Protein AF-A0AAW2VWV3-F1 (afdb_monomer_lite)

pLDDT: mean 86.85, std 7.61, range [62.84, 95.81]

Secondary structure (DSSP, 8-state):
-HHHHHH--TT------S-HHHHHS-GGGTS--PPPHHHHHHHHHHHHHHHHHH-TTSHHHHHHHHHH-SSS-TTT-

Radius of gyration: 19.19 Å; chains: 1; bounding box: 37×33×47 Å

Structure (mmCIF, N/CA/C/O backbone):
data_AF-A0AAW2VWV3-F1
#
_entry.id   AF-A0AAW2VWV3-F1
#
loop_
_atom_site.group_PDB
_atom_site.id
_atom_site.type_symbol
_atom_site.label_atom_id
_atom_site.label_alt_id
_atom_site.l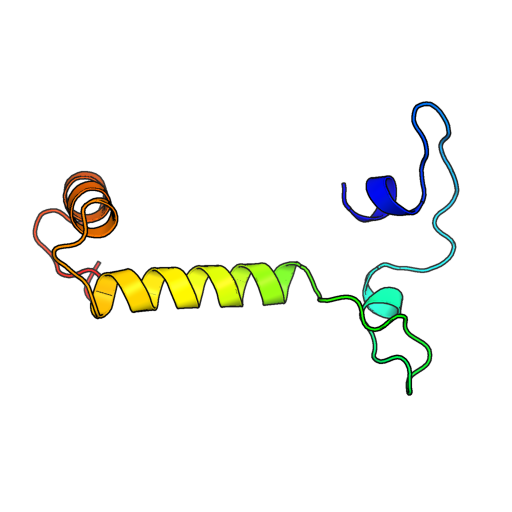abel_comp_id
_atom_site.label_asym_id
_atom_site.label_entity_id
_atom_site.label_seq_id
_atom_site.pdbx_PDB_ins_code
_atom_site.Cartn_x
_atom_site.Cartn_y
_atom_site.Cartn_z
_atom_site.occupancy
_atom_site.B_iso_or_equiv
_atom_site.auth_seq_id
_atom_site.auth_comp_id
_atom_site.auth_asym_id
_atom_site.auth_atom_id
_atom_site.pdbx_PDB_model_num
ATOM 1 N N . MET A 1 1 ? -5.224 7.289 12.252 1.00 62.84 1 MET A N 1
ATOM 2 C CA . MET A 1 1 ? -5.796 7.728 10.957 1.00 62.84 1 MET A CA 1
ATOM 3 C C . MET A 1 1 ? -7.157 7.096 10.672 1.00 62.84 1 MET A C 1
ATOM 5 O O . MET A 1 1 ? -8.133 7.825 10.660 1.00 62.84 1 MET A O 1
ATOM 9 N N . ILE A 1 2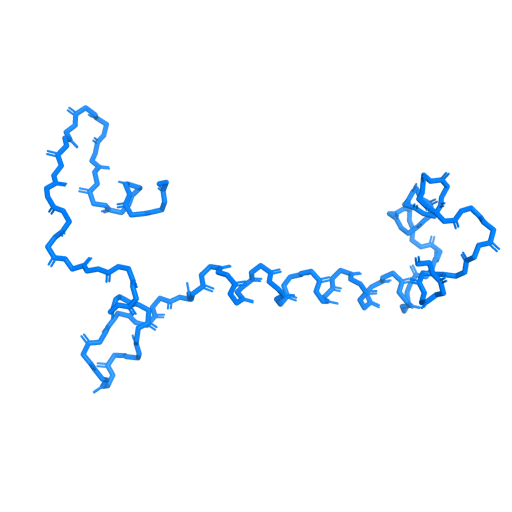 ? -7.271 5.771 10.488 1.00 71.62 2 ILE A N 1
ATOM 10 C CA . ILE A 1 2 ? -8.575 5.149 10.169 1.00 71.62 2 ILE A CA 1
ATOM 11 C C . ILE A 1 2 ? -9.460 4.921 11.406 1.00 71.62 2 ILE A C 1
ATOM 13 O O . ILE A 1 2 ? -10.666 5.121 11.340 1.00 71.62 2 ILE A O 1
ATOM 17 N N . GLY A 1 3 ? -8.857 4.561 12.545 1.00 71.31 3 GLY A N 1
ATOM 18 C CA . GLY A 1 3 ? -9.570 4.497 13.824 1.00 71.31 3 GLY A CA 1
ATOM 19 C C . GLY A 1 3 ? -10.092 5.871 14.240 1.00 71.31 3 GLY A C 1
ATOM 20 O O . GLY A 1 3 ? -11.227 5.979 14.677 1.00 71.31 3 GLY A O 1
ATOM 21 N N . ASP A 1 4 ? -9.306 6.925 14.010 1.00 74.94 4 ASP A N 1
ATOM 22 C CA . ASP A 1 4 ? -9.744 8.298 14.275 1.00 74.94 4 ASP A CA 1
ATOM 23 C C . ASP A 1 4 ? -10.889 8.699 13.342 1.00 74.94 4 ASP A C 1
ATOM 25 O O . ASP A 1 4 ? -11.898 9.191 13.815 1.00 74.94 4 ASP A O 1
ATOM 29 N N . PHE A 1 5 ? -10.799 8.401 12.041 1.00 77.69 5 PHE A N 1
ATOM 30 C CA . PHE A 1 5 ? -11.893 8.661 11.095 1.00 77.69 5 PHE A CA 1
ATOM 31 C C . PHE A 1 5 ? -13.227 8.024 11.520 1.00 77.69 5 PHE A C 1
ATOM 33 O O . PHE A 1 5 ? -14.277 8.629 11.338 1.00 77.69 5 PHE A O 1
ATOM 40 N N . TRP A 1 6 ? -13.191 6.809 12.074 1.00 75.12 6 TRP A N 1
ATOM 41 C CA . TRP A 1 6 ? -14.400 6.089 12.485 1.00 75.12 6 TRP A CA 1
ATOM 42 C C . TRP A 1 6 ? -14.911 6.470 13.875 1.00 75.12 6 TRP A C 1
ATOM 44 O O . TRP A 1 6 ? -16.119 6.495 14.092 1.00 75.12 6 TRP A O 1
ATOM 54 N N . TRP A 1 7 ? -14.015 6.731 14.826 1.00 75.50 7 TRP A N 1
ATOM 55 C CA . TRP A 1 7 ? -14.384 6.934 16.230 1.00 75.50 7 TRP A CA 1
ATOM 56 C C . TRP A 1 7 ? -14.413 8.399 16.663 1.00 75.50 7 TRP A C 1
ATOM 58 O O . TRP A 1 7 ? -14.937 8.700 17.735 1.00 75.50 7 TRP A O 1
ATOM 68 N N . HIS A 1 8 ? -13.836 9.303 15.873 1.00 77.75 8 HIS A N 1
ATOM 69 C CA . HIS A 1 8 ? -13.639 10.698 16.247 1.00 77.75 8 HIS A CA 1
ATOM 70 C C . HIS A 1 8 ? -14.327 11.628 15.250 1.00 77.75 8 HIS A C 1
ATOM 72 O O . HIS A 1 8 ? -14.101 11.554 14.044 1.00 77.75 8 HIS A O 1
ATOM 78 N N . ASN A 1 9 ? -15.120 12.561 15.771 1.00 76.75 9 ASN A N 1
ATOM 79 C CA . ASN A 1 9 ? -15.580 13.716 15.007 1.00 76.75 9 ASN A CA 1
ATOM 80 C C . ASN A 1 9 ? -14.572 14.863 15.130 1.00 76.75 9 ASN A C 1
ATOM 82 O O . ASN A 1 9 ? -13.747 14.889 16.045 1.00 76.75 9 ASN A O 1
ATOM 86 N N . LYS A 1 10 ? -14.623 15.828 14.201 1.00 75.75 10 LYS A N 1
ATOM 87 C CA . LYS A 1 10 ? -13.714 16.986 14.211 1.00 75.75 10 LYS A CA 1
ATOM 88 C C . LYS A 1 10 ? -13.768 17.694 15.571 1.00 75.75 10 LYS A C 1
ATOM 90 O O . LYS A 1 10 ? -14.790 18.268 15.921 1.00 75.75 10 LYS A O 1
ATOM 95 N N . GLY A 1 11 ? -12.651 17.667 16.296 1.00 72.25 11 GLY A N 1
ATOM 96 C CA . GLY A 1 11 ? -12.489 18.334 17.590 1.00 72.25 11 GLY A CA 1
ATOM 97 C C . GLY A 1 11 ? -12.793 17.474 18.822 1.00 72.25 11 GLY A C 1
ATOM 98 O O . GLY A 1 11 ? -12.433 17.884 19.919 1.00 72.25 11 GLY A O 1
ATOM 99 N N . GLU A 1 12 ? -13.363 16.273 18.672 1.00 76.81 12 GLU A N 1
ATOM 100 C CA . GLU A 1 12 ? -13.643 15.374 19.798 1.00 76.81 12 GLU A CA 1
ATOM 101 C C . GLU A 1 12 ? -12.725 14.157 19.786 1.00 76.81 12 GLU A C 1
ATOM 103 O O . GLU A 1 12 ? -12.753 13.334 18.868 1.00 76.81 12 GLU A O 1
ATOM 108 N N . ARG A 1 13 ? -11.936 14.007 20.854 1.00 70.62 13 ARG A N 1
ATOM 109 C CA . ARG A 1 13 ? -11.131 12.809 21.071 1.00 70.62 13 ARG A CA 1
ATOM 110 C C . ARG A 1 13 ? -11.910 11.808 21.914 1.00 70.62 13 ARG A C 1
ATOM 112 O O . ARG A 1 13 ? -12.225 12.096 23.064 1.00 70.62 13 ARG A O 1
ATOM 119 N N . ARG A 1 14 ? -12.235 10.645 21.343 1.00 76.56 14 ARG A N 1
ATOM 120 C CA . ARG A 1 14 ? -12.979 9.578 22.029 1.00 76.56 14 ARG A CA 1
ATOM 121 C C . ARG A 1 14 ? -12.078 8.375 22.255 1.00 76.56 14 ARG A C 1
ATOM 123 O O . ARG A 1 14 ? -11.236 8.040 21.428 1.00 76.56 14 ARG A O 1
ATOM 130 N N . THR A 1 15 ? -12.257 7.706 23.386 1.00 80.56 15 THR A N 1
ATOM 131 C CA . THR A 1 15 ? -11.516 6.478 23.670 1.00 80.56 15 THR A CA 1
ATOM 132 C C . THR A 1 15 ? -11.961 5.372 22.716 1.00 80.56 15 THR A C 1
ATOM 134 O O . THR A 1 15 ? -13.144 5.044 22.630 1.00 80.56 15 THR A O 1
ATOM 137 N N . ASN A 1 16 ? -11.003 4.766 22.015 1.00 78.12 16 ASN A N 1
ATOM 138 C CA . ASN A 1 16 ? -11.251 3.599 21.174 1.00 78.12 16 ASN A CA 1
ATOM 139 C C . ASN A 1 16 ? -11.401 2.360 22.069 1.00 78.12 16 ASN A C 1
ATOM 141 O O . ASN A 1 16 ? -10.407 1.748 22.451 1.00 78.12 16 ASN A O 1
ATOM 145 N N . TRP A 1 17 ? -12.639 1.989 22.401 1.00 78.56 17 TRP A N 1
ATOM 146 C CA . TRP A 1 17 ? -12.944 0.839 23.269 1.00 78.56 17 TRP A CA 1
ATOM 147 C C . TRP A 1 17 ? -12.590 -0.518 22.650 1.00 78.56 17 TRP A C 1
ATOM 149 O O . TRP A 1 17 ? -12.373 -1.496 23.362 1.00 78.56 17 TRP A O 1
ATOM 159 N N . VAL A 1 18 ? -12.534 -0.588 21.318 1.00 84.81 18 VAL A N 1
ATOM 160 C CA . VAL A 1 18 ? -12.265 -1.821 20.576 1.00 84.81 18 VAL A CA 1
ATOM 161 C C . VAL A 1 18 ? -11.057 -1.617 19.670 1.00 84.81 18 VAL A C 1
ATOM 163 O O . VAL A 1 18 ? -11.020 -0.706 18.843 1.00 84.81 18 VAL A O 1
ATOM 166 N N . GLY A 1 19 ? -10.061 -2.492 19.815 1.00 84.94 19 GLY A N 1
ATOM 167 C CA . GLY A 1 19 ? -8.866 -2.478 18.978 1.00 84.94 19 GLY A CA 1
ATOM 168 C C . GLY A 1 19 ? -9.172 -2.798 17.512 1.00 84.94 19 GLY A C 1
ATOM 169 O O . GLY A 1 19 ? -10.017 -3.639 17.204 1.00 84.94 19 GLY A O 1
ATOM 170 N N . TRP A 1 20 ? -8.426 -2.176 16.595 1.00 84.12 20 TRP A N 1
ATOM 171 C CA . TRP A 1 20 ? -8.640 -2.298 15.146 1.00 84.12 20 TRP A CA 1
ATOM 172 C C . TRP A 1 20 ? -8.636 -3.749 14.633 1.00 84.12 20 TRP A C 1
ATOM 174 O O . TRP A 1 20 ? -9.449 -4.103 13.783 1.00 84.12 20 TRP A O 1
ATOM 184 N N . LYS A 1 21 ? -7.780 -4.615 15.196 1.00 85.69 21 LYS A N 1
ATOM 185 C CA . LYS A 1 21 ? -7.740 -6.048 14.850 1.00 85.69 21 LYS A CA 1
ATOM 186 C C . LYS A 1 21 ? -9.082 -6.744 15.090 1.00 85.69 21 LYS A C 1
ATOM 188 O O . LYS A 1 21 ? -9.522 -7.509 14.244 1.00 85.69 21 LYS A O 1
ATOM 193 N N . ARG A 1 22 ? -9.760 -6.432 16.200 1.00 88.00 22 ARG A N 1
ATOM 194 C CA . ARG A 1 22 ? -11.066 -7.015 16.538 1.00 88.00 22 ARG A CA 1
ATOM 195 C C . ARG A 1 22 ? -12.172 -6.511 15.616 1.00 88.00 22 ARG A C 1
ATOM 197 O O . ARG A 1 22 ? -13.045 -7.282 15.247 1.00 88.00 22 ARG A O 1
ATOM 204 N N . LEU A 1 23 ? -12.096 -5.258 15.171 1.00 87.69 23 LEU A N 1
ATOM 205 C CA . LEU A 1 23 ? -13.021 -4.724 14.163 1.00 87.69 23 LEU A CA 1
ATOM 206 C C . LEU A 1 23 ? -12.866 -5.419 12.803 1.00 87.69 23 LEU A C 1
ATOM 208 O O . LEU A 1 23 ? -13.851 -5.567 12.082 1.00 87.69 23 LEU A O 1
ATOM 212 N N . CYS A 1 24 ? -11.653 -5.870 12.470 1.00 89.62 24 CYS A N 1
ATOM 213 C CA . CYS A 1 24 ? -11.384 -6.574 11.217 1.00 89.62 24 CYS A CA 1
ATOM 214 C C . CYS A 1 24 ? -11.821 -8.046 11.215 1.00 89.62 24 CYS A C 1
ATOM 216 O O . CYS A 1 24 ? -11.872 -8.652 10.149 1.00 89.62 24 CYS A O 1
ATOM 218 N N . MET A 1 25 ? -12.135 -8.630 12.376 1.00 91.06 25 MET A N 1
ATOM 219 C CA . MET A 1 25 ? -12.621 -10.010 12.432 1.00 91.06 25 MET A CA 1
ATOM 220 C C . MET A 1 25 ? -13.999 -10.137 11.758 1.00 91.06 2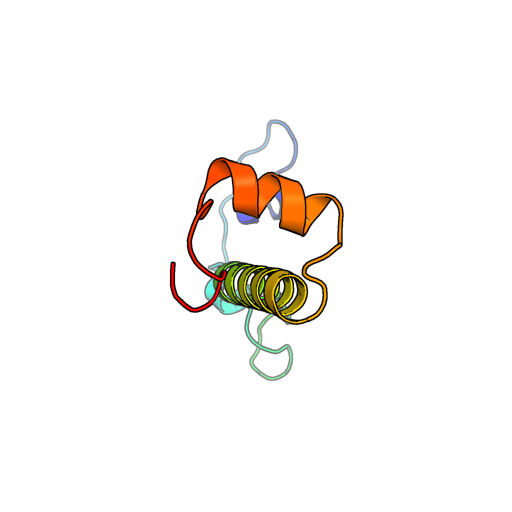5 MET A C 1
ATOM 222 O O . MET A 1 25 ? -14.754 -9.155 11.722 1.00 91.06 25 MET A O 1
ATOM 226 N N . PRO A 1 26 ? -14.346 -11.322 11.225 1.00 91.00 26 PRO A N 1
ATOM 227 C CA . PRO A 1 26 ? -15.673 -11.595 10.686 1.00 91.00 26 PRO A CA 1
ATOM 228 C C . PRO A 1 26 ? -16.788 -11.274 11.685 1.00 91.00 26 PRO A C 1
ATOM 230 O O . PRO A 1 26 ? -16.602 -11.348 12.902 1.00 91.00 26 PRO A O 1
ATOM 233 N N . ARG A 1 27 ? -17.979 -10.948 11.170 1.00 89.69 27 ARG A N 1
ATOM 234 C CA . ARG A 1 27 ? -19.164 -10.707 12.013 1.00 89.69 27 ARG A CA 1
ATOM 235 C C . ARG A 1 27 ? -19.544 -11.934 12.844 1.00 89.69 27 ARG A C 1
ATOM 237 O O . ARG A 1 27 ? -19.944 -11.779 13.991 1.00 89.69 27 ARG A O 1
ATOM 244 N N . GLU A 1 28 ? -19.361 -13.123 12.280 1.00 92.38 28 GLU A N 1
ATOM 245 C CA . GLU A 1 28 ? -19.591 -14.416 12.940 1.00 92.38 28 GLU A CA 1
ATOM 246 C C . GLU A 1 28 ? -18.668 -14.634 14.151 1.00 92.38 28 GLU A C 1
ATOM 248 O O . GLU A 1 28 ? -19.060 -15.273 15.120 1.00 92.38 28 GLU A O 1
ATOM 253 N N . GLU A 1 29 ? -17.476 -14.030 14.141 1.00 91.00 29 GLU A N 1
ATOM 254 C CA . GLU A 1 29 ? -16.482 -14.105 15.222 1.00 91.00 29 GLU A CA 1
ATOM 255 C C . GLU A 1 29 ? -16.553 -12.895 16.178 1.00 91.00 29 GLU A C 1
ATOM 257 O O . GLU A 1 29 ? -15.657 -12.659 16.992 1.00 91.00 29 GLU A O 1
ATOM 262 N N . GLY A 1 30 ? -17.615 -12.085 16.090 1.00 86.06 30 GLY A N 1
ATOM 263 C CA . GLY A 1 30 ? -17.815 -10.917 16.952 1.00 86.06 30 GLY A CA 1
ATOM 264 C C . GLY A 1 30 ? -16.997 -9.681 16.558 1.00 86.06 30 GLY A C 1
ATOM 265 O O . GLY A 1 30 ? -16.798 -8.785 17.386 1.00 86.06 30 GLY A O 1
ATOM 266 N N . GLY A 1 31 ? -16.511 -9.624 15.314 1.00 89.44 31 GLY A N 1
ATOM 267 C CA . GLY A 1 31 ? -15.948 -8.421 14.701 1.00 89.44 31 GLY A CA 1
ATOM 268 C C . GLY A 1 31 ? -16.961 -7.639 13.856 1.00 89.44 31 GLY A C 1
ATOM 269 O O . GLY A 1 31 ? -18.160 -7.913 13.861 1.00 89.44 31 GLY A O 1
ATOM 270 N N . MET A 1 32 ? -16.487 -6.631 13.115 1.00 87.56 32 MET A N 1
ATOM 271 C CA . MET A 1 32 ? -17.327 -5.831 12.204 1.00 87.56 32 MET A CA 1
ATOM 272 C C . MET A 1 32 ? -17.121 -6.181 10.724 1.00 87.56 32 MET A C 1
ATOM 274 O O . MET A 1 32 ? -17.775 -5.594 9.863 1.00 87.56 32 MET A O 1
ATOM 278 N N . GLY A 1 33 ? -16.236 -7.133 10.412 1.00 87.81 33 GLY A N 1
ATOM 279 C CA . GLY A 1 33 ? -15.903 -7.525 9.043 1.00 87.81 33 GLY A CA 1
ATOM 280 C C . GLY A 1 33 ? -15.112 -6.462 8.278 1.00 87.81 33 GLY A C 1
ATOM 281 O O . GLY A 1 33 ? -15.152 -6.422 7.048 1.00 87.81 33 GLY A O 1
ATOM 282 N N . PHE A 1 34 ? -14.424 -5.556 8.979 1.00 87.81 34 PHE A N 1
ATOM 283 C CA . PHE A 1 34 ? -13.594 -4.556 8.314 1.00 87.81 34 PHE A CA 1
ATOM 284 C C . PHE A 1 34 ? -12.393 -5.214 7.636 1.00 87.81 34 PHE A C 1
ATOM 286 O O . PHE A 1 34 ? -11.806 -6.168 8.136 1.00 87.81 34 PHE A O 1
ATOM 293 N N . ARG A 1 35 ? -11.985 -4.684 6.481 1.00 85.81 35 ARG A N 1
ATOM 294 C CA . ARG A 1 35 ? -10.765 -5.168 5.835 1.00 85.81 35 ARG A CA 1
ATOM 295 C C . ARG A 1 35 ? -9.545 -4.688 6.603 1.00 85.81 35 ARG A C 1
ATOM 297 O O . ARG A 1 35 ? -9.387 -3.492 6.852 1.00 85.81 35 ARG A O 1
ATOM 304 N N . GLU A 1 36 ? -8.639 -5.613 6.893 1.00 87.62 36 GLU A N 1
ATOM 305 C CA . GLU A 1 36 ? -7.336 -5.252 7.425 1.00 87.62 36 GLU A CA 1
ATOM 306 C C . GLU A 1 36 ? -6.568 -4.433 6.378 1.00 87.62 36 GLU A C 1
ATOM 308 O O . GLU A 1 36 ? -6.245 -4.910 5.288 1.00 87.62 36 GLU A O 1
ATOM 313 N N . MET A 1 37 ? -6.267 -3.176 6.709 1.00 85.31 37 MET A N 1
ATOM 314 C CA . MET A 1 37 ? -5.674 -2.229 5.762 1.00 85.31 37 ME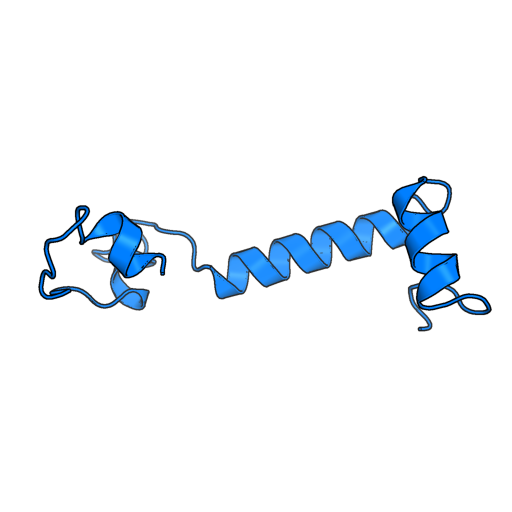T A CA 1
ATOM 315 C C . MET A 1 37 ? -4.308 -2.688 5.246 1.00 85.31 37 MET A C 1
ATOM 317 O O . MET A 1 37 ? -3.981 -2.444 4.089 1.00 85.31 37 MET A O 1
ATOM 321 N N . LYS A 1 38 ? -3.535 -3.395 6.079 1.00 88.69 38 LYS A N 1
ATOM 322 C CA . LYS A 1 38 ? -2.244 -3.971 5.692 1.00 88.69 38 LYS A CA 1
ATOM 323 C C . LYS A 1 38 ? -2.413 -5.009 4.579 1.00 88.69 38 LYS A C 1
ATOM 325 O O . LYS A 1 38 ? -1.751 -4.916 3.550 1.00 88.69 38 LYS A O 1
ATOM 330 N N . MET A 1 39 ? -3.352 -5.939 4.745 1.00 89.50 39 MET A N 1
ATOM 331 C CA . MET A 1 39 ? -3.670 -6.938 3.721 1.00 89.50 39 MET A CA 1
ATOM 332 C C . MET A 1 39 ? -4.235 -6.291 2.458 1.00 89.50 39 MET A C 1
ATOM 334 O O . MET A 1 39 ? -3.854 -6.652 1.347 1.00 89.50 39 MET A O 1
ATOM 338 N N . PHE A 1 40 ? -5.094 -5.282 2.614 1.00 89.25 40 PHE A N 1
ATOM 339 C CA . PHE A 1 40 ? -5.634 -4.540 1.480 1.00 89.25 40 PHE A CA 1
ATOM 340 C C . PHE A 1 40 ? -4.546 -3.789 0.698 1.00 89.25 40 PHE A C 1
ATOM 342 O O . PHE A 1 40 ? -4.564 -3.793 -0.533 1.00 89.25 40 PHE A O 1
ATOM 349 N N . TYR A 1 41 ? -3.572 -3.190 1.390 1.00 93.06 41 TYR A N 1
ATOM 350 C CA . TYR A 1 41 ? -2.412 -2.557 0.766 1.00 93.06 41 TYR A CA 1
ATOM 351 C C . TYR A 1 41 ? -1.602 -3.566 -0.051 1.00 93.06 41 TYR A C 1
ATOM 353 O O . TYR A 1 41 ? -1.339 -3.307 -1.223 1.00 93.06 41 TYR A O 1
ATOM 361 N N . TYR A 1 42 ? -1.276 -4.735 0.512 1.00 95.81 42 TYR A N 1
ATOM 362 C CA . TYR A 1 42 ? -0.563 -5.775 -0.234 1.00 95.81 42 TYR A CA 1
ATOM 363 C C . TYR A 1 42 ? -1.359 -6.281 -1.436 1.00 95.81 42 TYR A C 1
ATOM 365 O O . TYR A 1 42 ? -0.798 -6.419 -2.518 1.00 95.81 42 TYR A O 1
ATOM 373 N N . ALA A 1 43 ? -2.669 -6.489 -1.290 1.00 95.75 43 ALA A N 1
ATOM 374 C CA . ALA A 1 43 ? -3.526 -6.897 -2.397 1.00 95.75 43 ALA A CA 1
ATOM 375 C C . ALA A 1 43 ? -3.556 -5.845 -3.519 1.00 95.75 43 ALA A C 1
ATOM 377 O O . ALA A 1 43 ? -3.482 -6.186 -4.701 1.00 95.75 43 ALA A O 1
ATOM 378 N N . MET A 1 44 ? -3.625 -4.554 -3.171 1.00 95.38 44 MET A N 1
ATOM 379 C CA . MET A 1 44 ? -3.523 -3.474 -4.154 1.00 95.38 44 MET A CA 1
ATOM 380 C C . MET A 1 44 ? -2.147 -3.437 -4.813 1.00 95.38 44 MET A C 1
ATOM 382 O O . MET A 1 44 ? -2.081 -3.305 -6.032 1.00 95.38 44 MET A O 1
ATOM 386 N N . LEU A 1 45 ? -1.070 -3.579 -4.041 1.00 94.81 45 LEU A N 1
ATOM 387 C CA . LEU A 1 45 ? 0.294 -3.588 -4.561 1.00 94.81 45 LEU A CA 1
ATOM 388 C C . LEU A 1 45 ? 0.494 -4.744 -5.547 1.00 94.81 45 LEU A C 1
ATOM 390 O O . LEU A 1 45 ? 0.929 -4.517 -6.672 1.00 94.81 45 LEU A O 1
ATOM 394 N N . ALA A 1 46 ? 0.075 -5.953 -5.174 1.00 95.50 46 ALA A N 1
ATOM 395 C CA . ALA A 1 46 ? 0.106 -7.128 -6.038 1.00 95.50 46 ALA A CA 1
ATOM 396 C C . ALA A 1 46 ? -0.717 -6.912 -7.316 1.00 95.50 46 ALA A C 1
ATOM 398 O O . ALA A 1 46 ? -0.256 -7.220 -8.411 1.00 95.50 46 ALA A O 1
ATOM 399 N N . LYS A 1 47 ? -1.905 -6.302 -7.208 1.00 95.50 47 LYS A N 1
ATOM 400 C CA . LYS A 1 47 ? -2.731 -5.952 -8.373 1.00 95.50 47 LYS A CA 1
ATOM 401 C C . LYS A 1 47 ? -2.042 -4.950 -9.300 1.00 95.50 47 LYS A C 1
ATOM 403 O O . LYS A 1 47 ? -2.194 -5.059 -10.516 1.00 95.50 47 LYS A O 1
ATOM 408 N N . GLN A 1 48 ? -1.320 -3.968 -8.759 1.00 93.50 48 GLN A N 1
ATOM 409 C CA . GLN A 1 48 ? -0.543 -3.036 -9.581 1.00 93.50 48 GLN A CA 1
ATOM 410 C C . GLN A 1 48 ? 0.659 -3.733 -10.222 1.00 93.50 48 GLN A C 1
ATOM 412 O O . GLN A 1 48 ? 0.836 -3.601 -11.428 1.00 93.50 48 GLN A O 1
ATOM 417 N N . GLY A 1 49 ? 1.411 -4.543 -9.472 1.00 93.38 49 GLY A N 1
ATOM 418 C CA . GLY A 1 49 ? 2.508 -5.352 -10.013 1.00 93.38 49 GLY A CA 1
ATOM 419 C C . GLY A 1 49 ? 2.046 -6.266 -11.148 1.00 93.38 49 GLY A C 1
ATOM 420 O O . GLY A 1 49 ? 2.632 -6.275 -12.226 1.00 93.38 49 GLY A O 1
ATOM 421 N N . TRP A 1 50 ? 0.904 -6.935 -10.975 1.00 94.31 50 TRP A N 1
ATOM 422 C CA . TRP A 1 50 ? 0.294 -7.750 -12.024 1.00 94.31 50 TRP A CA 1
ATOM 423 C C . TRP A 1 50 ? -0.040 -6.949 -13.288 1.00 94.31 50 TRP A C 1
ATOM 425 O O . TRP A 1 50 ? 0.149 -7.428 -14.405 1.00 94.31 50 TRP A O 1
ATOM 435 N N . ARG A 1 51 ? -0.520 -5.708 -13.146 1.00 93.88 51 ARG A N 1
ATOM 436 C CA . ARG A 1 51 ? -0.789 -4.827 -14.294 1.00 93.88 51 ARG A CA 1
ATOM 437 C C . ARG A 1 51 ? 0.488 -4.394 -15.004 1.00 93.88 51 ARG A C 1
ATOM 439 O O . ARG A 1 51 ? 0.460 -4.278 -16.224 1.00 93.88 51 ARG A O 1
ATOM 446 N N . LEU A 1 52 ? 1.579 -4.182 -14.270 1.00 93.00 52 LEU A N 1
ATOM 447 C CA . LEU A 1 52 ? 2.879 -3.86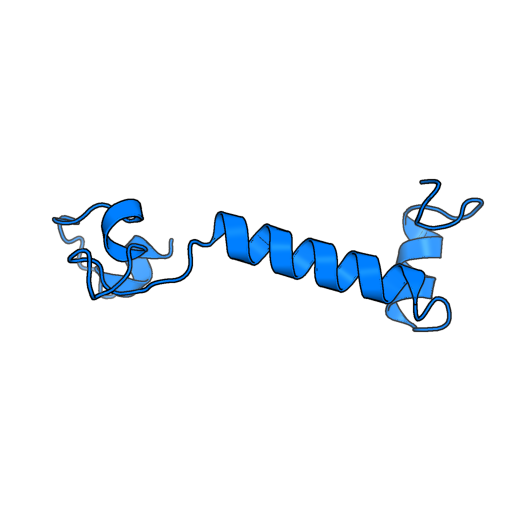2 -14.864 1.00 93.00 52 LEU A CA 1
ATOM 448 C C . LEU A 1 52 ? 3.402 -5.026 -15.710 1.00 93.00 52 LEU A C 1
ATOM 450 O O . LEU A 1 52 ? 3.904 -4.790 -16.804 1.00 93.00 52 LEU A O 1
ATOM 454 N N . LEU A 1 53 ? 3.193 -6.265 -15.255 1.00 91.75 53 LEU A N 1
ATOM 455 C CA . LEU A 1 53 ? 3.564 -7.477 -15.994 1.00 91.75 53 LEU A CA 1
ATOM 456 C C . LEU A 1 53 ? 2.669 -7.738 -17.211 1.00 91.75 53 LEU A C 1
ATOM 458 O O . LEU A 1 53 ? 3.157 -8.064 -18.286 1.00 91.75 53 LEU A O 1
ATOM 462 N N . THR A 1 54 ? 1.351 -7.602 -17.054 1.00 94.62 54 THR A N 1
ATOM 463 C CA . THR A 1 54 ? 0.383 -7.977 -18.104 1.00 94.62 54 THR A CA 1
ATOM 464 C C . THR A 1 54 ? 0.104 -6.879 -19.124 1.00 94.62 54 THR A C 1
ATOM 466 O O . THR A 1 54 ? -0.434 -7.162 -20.192 1.00 94.62 54 THR A O 1
ATOM 469 N N . ARG A 1 55 ? 0.413 -5.616 -18.806 1.00 94.31 55 ARG A N 1
ATOM 470 C CA . ARG A 1 55 ? 0.162 -4.454 -19.675 1.00 94.31 55 ARG A CA 1
ATOM 471 C C . ARG A 1 55 ? 1.393 -3.542 -19.732 1.00 94.31 55 ARG A C 1
ATOM 473 O O . ARG A 1 55 ? 1.336 -2.414 -19.228 1.00 94.31 55 ARG A O 1
ATOM 480 N N . PRO A 1 56 ? 2.503 -3.996 -20.335 1.00 90.19 56 PRO A N 1
ATOM 481 C CA . PRO A 1 56 ? 3.756 -3.238 -20.374 1.00 90.19 56 PRO A CA 1
ATOM 482 C C . PRO A 1 56 ? 3.645 -1.921 -21.160 1.00 90.19 56 PRO A C 1
ATOM 484 O O . PRO A 1 56 ? 4.315 -0.949 -20.818 1.00 90.19 56 PRO A O 1
ATOM 487 N N . ASP A 1 57 ? 2.743 -1.843 -22.141 1.00 91.81 57 ASP A N 1
ATOM 488 C CA . ASP A 1 57 ? 2.587 -0.660 -23.001 1.00 91.81 57 ASP A CA 1
ATOM 489 C C . ASP A 1 57 ? 1.688 0.431 -22.410 1.00 91.81 57 ASP A C 1
ATOM 491 O O . ASP A 1 57 ? 1.534 1.510 -22.991 1.00 91.81 57 ASP A O 1
ATOM 495 N N . SER A 1 58 ? 1.089 0.184 -21.240 1.00 94.38 58 SER A N 1
ATOM 496 C CA . SER A 1 58 ? 0.283 1.203 -20.573 1.00 94.38 58 SER A CA 1
ATOM 497 C C . SER A 1 58 ? 1.139 2.425 -20.219 1.00 94.38 58 SER A C 1
ATOM 499 O O . SER A 1 58 ? 2.316 2.295 -19.876 1.00 94.38 58 SER A O 1
ATOM 501 N N . VAL A 1 59 ? 0.549 3.625 -20.256 1.00 95.06 59 VAL A N 1
ATOM 502 C CA . VAL A 1 59 ? 1.256 4.873 -19.903 1.00 95.06 59 VAL A CA 1
ATOM 503 C C . VAL A 1 59 ? 1.901 4.766 -18.520 1.00 95.06 59 VAL A C 1
ATOM 505 O O . VAL A 1 59 ? 3.060 5.135 -18.350 1.00 95.06 59 VAL A O 1
ATOM 508 N N . LEU A 1 60 ? 1.181 4.195 -17.551 1.00 93.00 60 LEU A N 1
ATOM 509 C CA . LEU A 1 60 ? 1.688 3.986 -16.199 1.00 93.00 60 LEU A CA 1
ATOM 510 C C . LEU A 1 60 ? 2.916 3.066 -16.192 1.00 93.00 60 LEU A C 1
ATOM 512 O O . LEU A 1 60 ? 3.925 3.405 -15.580 1.00 93.00 60 LEU A O 1
ATOM 516 N N . SER A 1 61 ? 2.844 1.933 -16.894 1.00 93.44 61 SER A N 1
ATOM 517 C CA . SER A 1 61 ? 3.949 0.975 -16.998 1.00 93.44 61 SER A CA 1
ATOM 518 C C . SER A 1 61 ? 5.181 1.608 -17.637 1.00 93.44 61 SER A C 1
ATOM 520 O O . SER A 1 61 ? 6.279 1.464 -17.112 1.00 93.44 61 SER A O 1
ATOM 522 N N . ARG A 1 62 ? 5.005 2.386 -18.712 1.00 93.88 62 ARG A N 1
ATOM 523 C CA . ARG A 1 62 ? 6.100 3.088 -19.399 1.00 93.88 62 ARG A CA 1
ATOM 524 C C . ARG A 1 62 ? 6.765 4.143 -18.516 1.00 93.88 62 ARG A C 1
ATOM 526 O O . ARG A 1 62 ? 7.989 4.195 -18.469 1.00 93.88 62 ARG A O 1
ATOM 533 N N . VAL A 1 63 ? 5.974 4.942 -17.796 1.00 94.88 63 VAL A N 1
ATOM 534 C CA . VAL A 1 63 ? 6.481 5.968 -16.866 1.00 94.88 63 VAL A CA 1
ATOM 535 C C . VAL A 1 63 ? 7.217 5.331 -15.685 1.00 94.88 63 VAL A C 1
ATOM 537 O O . VAL A 1 63 ? 8.269 5.813 -15.264 1.00 94.88 63 VAL A O 1
ATOM 540 N N . LEU A 1 64 ? 6.689 4.233 -15.139 1.00 93.38 64 LEU A N 1
ATOM 541 C CA . LEU A 1 64 ? 7.343 3.519 -14.045 1.00 93.38 64 LEU A CA 1
ATOM 542 C C . LEU A 1 64 ? 8.614 2.809 -14.514 1.00 93.38 64 LEU A C 1
ATOM 544 O O . LEU A 1 64 ? 9.619 2.875 -13.811 1.00 93.38 64 LEU A O 1
ATOM 548 N N . LYS A 1 65 ? 8.611 2.219 -15.713 1.00 92.56 65 LYS A N 1
ATOM 549 C CA . LYS A 1 65 ? 9.803 1.637 -16.334 1.00 92.56 65 LYS A CA 1
ATOM 550 C C . LYS A 1 65 ? 10.895 2.682 -16.522 1.00 92.56 65 LYS A C 1
ATOM 552 O O . LYS A 1 65 ? 12.011 2.479 -16.055 1.00 92.56 65 LYS A O 1
ATOM 557 N N . SER A 1 66 ? 10.567 3.836 -17.110 1.00 93.25 66 SER A N 1
ATOM 558 C CA . SER A 1 66 ? 11.547 4.907 -17.324 1.00 93.25 66 SER A CA 1
ATOM 559 C C . SER A 1 66 ? 12.130 5.460 -16.024 1.00 93.25 66 SER A C 1
ATOM 561 O O . SER A 1 66 ? 13.254 5.947 -16.023 1.00 93.25 66 SER A O 1
ATOM 563 N N . LYS A 1 67 ? 11.370 5.405 -14.923 1.00 94.25 67 LYS A N 1
ATOM 564 C CA . LYS A 1 67 ? 11.805 5.926 -13.624 1.00 94.25 67 LYS A CA 1
ATOM 565 C C . LYS A 1 67 ? 12.574 4.910 -12.778 1.00 94.25 67 LYS A C 1
ATOM 567 O O . LYS A 1 67 ? 13.495 5.310 -12.075 1.00 94.25 67 LYS A O 1
ATOM 572 N N . TYR A 1 68 ? 12.169 3.642 -12.789 1.00 92.50 68 TYR A N 1
ATOM 573 C CA . TYR A 1 68 ? 12.616 2.660 -11.794 1.00 92.50 68 TYR A CA 1
ATOM 574 C C . TYR A 1 68 ? 13.378 1.466 -12.374 1.00 92.50 68 TYR A C 1
ATOM 576 O O . TYR A 1 68 ? 14.158 0.864 -11.648 1.00 92.50 68 TYR A O 1
ATOM 584 N N . HIS A 1 69 ? 13.170 1.104 -13.641 1.00 87.88 69 HIS A N 1
ATOM 585 C CA . HIS A 1 69 ? 13.770 -0.095 -14.238 1.00 87.88 69 HIS A CA 1
ATOM 586 C C . HIS A 1 69 ? 13.946 0.075 -15.751 1.00 87.88 69 HIS A C 1
ATOM 588 O O . HIS A 1 69 ? 13.294 -0.575 -16.563 1.00 87.88 69 HIS A O 1
ATOM 594 N N . LEU A 1 70 ? 14.822 1.005 -16.142 1.00 88.75 70 LEU A N 1
ATOM 595 C CA . LEU A 1 70 ? 14.978 1.417 -17.541 1.00 88.75 70 LEU A CA 1
ATOM 596 C C . LEU A 1 70 ? 15.400 0.252 -18.456 1.00 88.75 70 LEU A C 1
ATOM 598 O O . LEU A 1 70 ? 14.865 0.104 -19.556 1.00 88.75 70 LEU A O 1
ATOM 602 N N . ASN A 1 71 ? 16.327 -0.578 -17.966 1.00 88.00 71 ASN A N 1
ATOM 603 C CA . ASN A 1 71 ? 17.010 -1.615 -18.744 1.00 88.00 71 ASN A CA 1
ATOM 604 C C . ASN A 1 71 ? 16.561 -3.044 -18.406 1.00 88.00 71 ASN A C 1
ATOM 606 O O . ASN A 1 71 ? 17.017 -3.984 -19.048 1.00 88.00 71 ASN A O 1
ATOM 610 N N . THR A 1 72 ? 15.691 -3.217 -17.414 1.00 87.19 72 THR A N 1
ATOM 611 C CA . THR A 1 72 ? 15.216 -4.527 -16.951 1.00 87.19 72 THR A CA 1
ATOM 612 C C . THR A 1 72 ? 13.701 -4.619 -17.083 1.00 87.19 72 THR A C 1
ATOM 614 O O . THR A 1 72 ? 12.999 -3.607 -17.208 1.00 87.19 72 THR A O 1
ATOM 617 N N . SER A 1 73 ? 13.163 -5.837 -17.125 1.00 83.19 73 SER A N 1
ATOM 618 C CA . SER A 1 73 ? 11.719 -6.017 -16.983 1.00 83.19 73 SER A CA 1
ATOM 619 C C . SER A 1 73 ? 11.299 -5.800 -15.524 1.00 83.19 73 SER A C 1
ATOM 621 O O . SER A 1 73 ? 12.106 -5.930 -14.608 1.00 83.19 73 SER A O 1
ATOM 623 N N . PHE A 1 74 ? 10.020 -5.495 -15.286 1.00 85.69 74 PHE A N 1
ATOM 624 C CA . PHE A 1 74 ? 9.504 -5.309 -13.922 1.00 85.69 74 PHE A CA 1
ATOM 625 C C . PHE A 1 74 ? 9.706 -6.544 -13.021 1.00 85.69 74 PHE A C 1
ATOM 627 O O . PHE A 1 74 ? 9.783 -6.393 -11.811 1.00 85.69 74 PHE A O 1
ATOM 634 N N . ALA A 1 75 ? 9.782 -7.754 -13.587 1.00 84.94 75 ALA A N 1
ATOM 635 C CA . ALA A 1 75 ? 10.014 -8.981 -12.819 1.00 84.94 75 ALA A CA 1
ATOM 636 C C . ALA A 1 75 ? 11.483 -9.175 -12.399 1.00 84.94 75 ALA A C 1
ATOM 638 O O . ALA A 1 75 ? 11.754 -9.938 -11.477 1.00 84.94 75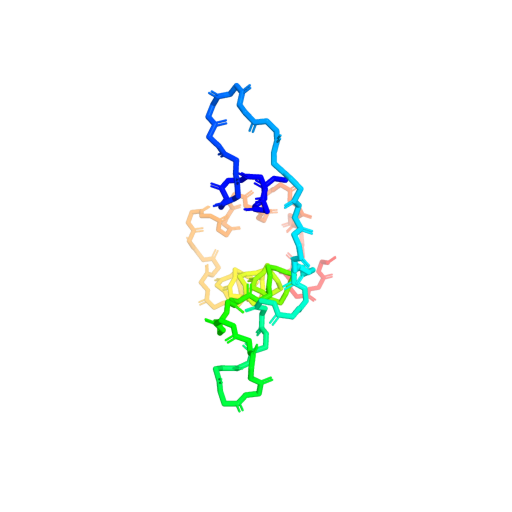 ALA A O 1
ATOM 639 N N . GLU A 1 76 ? 12.413 -8.527 -13.100 1.00 82.19 76 GLU A N 1
ATOM 640 C CA . GLU A 1 76 ? 13.864 -8.657 -12.908 1.00 82.19 76 GLU A CA 1
ATOM 641 C C . GLU A 1 76 ? 14.465 -7.473 -12.135 1.00 82.19 76 GLU A C 1
ATOM 643 O O . GLU A 1 76 ? 15.661 -7.475 -11.846 1.00 82.19 76 GLU A O 1
ATOM 648 N N . ALA A 1 77 ? 13.656 -6.445 -11.868 1.00 75.25 77 ALA A N 1
ATOM 649 C CA . ALA A 1 77 ? 14.025 -5.233 -11.143 1.00 75.25 77 ALA A CA 1
ATOM 650 C C . ALA A 1 77 ? 13.813 -5.390 -9.633 1.00 75.25 77 ALA A C 1
ATOM 652 O O . ALA A 1 77 ? 14.680 -4.896 -8.880 1.00 75.25 77 ALA A O 1
#

Sequence (77 aa):
MIGDFWWHNKGERRTNWVGWKRLCMPREEGGMGFREMKMFYYAMLAKQGWRLLTRPDSVLSRVLKSKYHLNTSFAEA

Organism: NCBI:txid2727402

Foldseek 3Di:
DVLCVVAHDVPDDDDPPDDPVQQCDDVVSVHVVDPDVVVVVVVVVVVVLVCLVVPCPDPVNVVCCVVPPVPDRSVVD